Protein AF-A0A091DP95-F1 (afdb_monomer_lite)

InterPro domains:
  IPR007724 Poly(ADP-ribose) glycohydrolase [PTHR12837] (10-121)
  IPR046372 Poly (ADP-ribose) glycohydrolase (PARG), catalytic domain [PF05028] (9-71)

Sequence (139 aa):
MCCDTFFILQAYCGFLRPGVPPENLSAVATGNWGCGAFGGDARLKALIQILAAAAAERDVAYFTFGDAELMRDIYSMHTFLTKRKLTVGEIYKLLLRYYNEECRNCSTPGLDIKLYPFIYHTVESCAETADQPGQRTGT

Foldseek 3Di:
DVCCVVVLVVLLVVQADPPDDLVPGAAAEEEQPCCPPNPDDRLSNLVSNVLSCVVRNHHYDYDHPPPPVSVVLSVVLVVVCVVVPPHSVRVVVLVVVCCVPFPPPDPDPDTPDDSSRSVVVVVVVVVVVVPDDDDDDDD

Secondary structure (DSSP, 8-state):
-TTTHHHHHHHHHHH--TT--GGGPPPEEEE-TT-STT---HHHHHHHHHHHHHHTT--EEEE-TT-HHHHHHHHHHHHHHHHTT--HHHHHHHHHHHIIIIITT--SSS-SS-HHHHHHHHHHHHHHHT---------

Organism: Fukomys damarensis (NCBI:txid885580)

pLDDT: mean 85.92, std 15.34, range [41.75, 98.44]

Structure (mmCIF, N/CA/C/O backbone):
data_AF-A0A091DP95-F1
#
_entry.id   AF-A0A091DP95-F1
#
loop_
_atom_site.group_PDB
_atom_site.id
_atom_site.type_symbol
_atom_site.label_atom_id
_atom_site.label_alt_id
_atom_site.label_comp_id
_atom_site.label_asym_id
_atom_site.label_entity_id
_atom_site.label_seq_id
_atom_site.pdbx_PDB_ins_code
_atom_site.Cartn_x
_atom_site.Cartn_y
_atom_site.Cartn_z
_atom_site.occupancy
_atom_site.B_iso_or_equiv
_atom_site.auth_seq_id
_atom_site.auth_comp_id
_atom_site.auth_asym_id
_atom_site.auth_atom_id
_atom_site.pdbx_PDB_model_num
ATOM 1 N N . MET A 1 1 ? -6.419 11.415 -2.725 1.00 51.44 1 MET A N 1
ATOM 2 C CA . MET A 1 1 ? -7.234 10.233 -2.365 1.00 51.44 1 MET A CA 1
ATOM 3 C C . MET A 1 1 ? -8.416 9.939 -3.279 1.00 51.44 1 MET A C 1
ATOM 5 O O . MET A 1 1 ? -8.488 8.807 -3.729 1.00 51.44 1 MET A O 1
ATOM 9 N N . CYS A 1 2 ? -9.315 10.878 -3.618 1.00 41.75 2 CYS A N 1
ATOM 10 C CA . CYS A 1 2 ? -10.400 10.567 -4.576 1.00 41.75 2 CYS A CA 1
ATOM 11 C C . CYS A 1 2 ? -9.866 10.144 -5.967 1.00 41.75 2 CYS A C 1
ATOM 13 O O . CYS A 1 2 ? -10.484 9.338 -6.652 1.00 41.75 2 CYS A O 1
ATOM 15 N N . CYS A 1 3 ? -8.666 10.613 -6.338 1.00 48.16 3 CYS A N 1
ATOM 16 C CA . CYS A 1 3 ? -7.928 10.161 -7.524 1.00 48.16 3 CYS A CA 1
ATOM 17 C C . CYS A 1 3 ? -7.106 8.875 -7.298 1.00 48.16 3 CYS A C 1
ATOM 19 O O . CYS A 1 3 ? -6.599 8.308 -8.258 1.00 48.16 3 CYS A O 1
ATOM 21 N N . ASP A 1 4 ? -6.941 8.408 -6.054 1.00 55.00 4 ASP A N 1
ATOM 22 C CA . ASP A 1 4 ? -6.063 7.276 -5.717 1.00 55.00 4 ASP A CA 1
ATOM 23 C C . ASP A 1 4 ? -6.761 5.916 -5.811 1.00 55.00 4 ASP A C 1
ATOM 25 O O . ASP A 1 4 ? -6.093 4.913 -6.049 1.00 55.00 4 ASP A O 1
ATOM 29 N N . THR A 1 5 ? -8.095 5.862 -5.743 1.00 56.72 5 THR A N 1
ATOM 30 C CA . THR A 1 5 ? -8.859 4.637 -6.041 1.00 56.72 5 THR A CA 1
ATOM 31 C C . THR A 1 5 ? -8.562 4.112 -7.450 1.00 56.72 5 THR A C 1
ATOM 33 O O . THR A 1 5 ? -8.463 2.903 -7.658 1.00 56.72 5 THR A O 1
ATOM 36 N N . PHE A 1 6 ? -8.330 5.018 -8.407 1.00 62.25 6 PHE A N 1
ATOM 37 C CA . PHE A 1 6 ? -7.913 4.677 -9.769 1.00 62.25 6 PHE A CA 1
ATOM 38 C C . PHE A 1 6 ? -6.584 3.900 -9.804 1.00 62.25 6 PHE A C 1
ATOM 40 O O . PHE A 1 6 ? -6.384 3.041 -10.662 1.00 62.25 6 PHE A O 1
ATOM 47 N N . PHE A 1 7 ? -5.690 4.133 -8.840 1.00 71.75 7 PHE A N 1
ATOM 48 C CA . PHE A 1 7 ? -4.374 3.498 -8.828 1.00 71.75 7 PHE A CA 1
ATOM 49 C C . PHE A 1 7 ? -4.408 2.028 -8.411 1.00 71.75 7 PHE A C 1
ATOM 51 O O . PHE A 1 7 ? -3.540 1.284 -8.862 1.00 71.75 7 PHE A O 1
ATOM 58 N N . ILE A 1 8 ? -5.393 1.582 -7.616 1.00 79.00 8 ILE A N 1
ATOM 59 C CA . ILE A 1 8 ? -5.551 0.144 -7.323 1.00 79.00 8 ILE A CA 1
ATOM 60 C C . ILE A 1 8 ? -5.818 -0.605 -8.630 1.00 79.00 8 ILE A C 1
ATOM 62 O O . ILE A 1 8 ? -5.145 -1.592 -8.916 1.00 79.00 8 ILE A O 1
ATOM 66 N N . LEU A 1 9 ? -6.744 -0.102 -9.454 1.00 81.38 9 LEU A N 1
ATOM 67 C CA . LEU A 1 9 ? -7.062 -0.710 -10.746 1.00 81.38 9 LEU A CA 1
ATOM 68 C C . LEU A 1 9 ? -5.868 -0.647 -11.707 1.00 81.38 9 LEU A C 1
ATOM 70 O O . LEU A 1 9 ? -5.564 -1.634 -12.371 1.00 81.38 9 LEU A O 1
ATOM 74 N N . GLN A 1 10 ? -5.156 0.482 -11.749 1.00 84.56 10 GLN A N 1
ATOM 75 C CA . GLN A 1 10 ? -3.972 0.628 -12.597 1.00 84.56 10 GLN A CA 1
ATOM 76 C C . GLN A 1 10 ? -2.863 -0.370 -12.220 1.00 84.56 10 GLN A C 1
ATOM 78 O O . GLN A 1 10 ? -2.293 -1.013 -13.101 1.00 84.56 10 GLN A O 1
ATOM 83 N N . ALA A 1 11 ? -2.580 -0.527 -10.923 1.00 87.56 11 ALA A N 1
ATOM 84 C CA . ALA A 1 11 ? -1.627 -1.514 -10.421 1.00 87.56 11 ALA A CA 1
ATOM 85 C C . ALA A 1 11 ? -2.090 -2.943 -10.740 1.00 87.56 11 ALA A C 1
ATOM 87 O O . ALA A 1 11 ? -1.335 -3.726 -11.312 1.00 87.56 11 ALA A O 1
ATOM 88 N N . TYR A 1 12 ? -3.354 -3.255 -10.442 1.00 90.94 12 TYR A N 1
ATOM 89 C CA . TYR A 1 12 ? -3.942 -4.573 -10.664 1.00 90.94 12 TYR A CA 1
ATOM 90 C C . TYR A 1 12 ? -3.841 -5.007 -12.128 1.00 90.94 12 TYR A C 1
ATOM 92 O O . TYR A 1 12 ? -3.336 -6.090 -12.410 1.00 90.94 12 TYR A O 1
ATOM 100 N N . CYS A 1 13 ? -4.221 -4.139 -13.072 1.00 91.06 13 CYS A N 1
ATOM 101 C CA . CYS A 1 13 ? -4.089 -4.413 -14.504 1.00 91.06 13 CYS A CA 1
ATOM 102 C C . CYS A 1 13 ? -2.634 -4.685 -14.921 1.00 91.06 13 CYS A C 1
ATOM 104 O O . CYS A 1 13 ? -2.389 -5.517 -15.791 1.00 91.06 13 CYS A O 1
ATOM 106 N N . GLY A 1 14 ? -1.659 -4.012 -14.303 1.00 90.38 14 GLY A N 1
ATOM 107 C CA . GLY A 1 14 ? -0.239 -4.274 -14.548 1.00 90.38 14 GLY A CA 1
ATOM 108 C C . GLY A 1 14 ? 0.229 -5.633 -14.012 1.00 90.38 14 GLY A C 1
ATOM 109 O O . GLY A 1 14 ? 1.073 -6.291 -14.633 1.00 90.38 14 GLY A O 1
ATOM 110 N N . PHE A 1 15 ? -0.326 -6.065 -12.877 1.00 93.12 15 PHE A N 1
ATOM 111 C CA . PHE A 1 15 ? 0.095 -7.270 -12.159 1.00 93.12 15 PHE A CA 1
ATOM 112 C C . PHE A 1 15 ? -0.600 -8.541 -12.644 1.00 93.12 15 PHE A C 1
ATOM 114 O O . PHE A 1 15 ? 0.037 -9.597 -12.650 1.00 93.12 15 PHE A O 1
ATOM 121 N N . LEU A 1 16 ? -1.860 -8.439 -13.070 1.00 93.06 16 LEU A N 1
ATOM 122 C CA . LEU A 1 16 ? -2.678 -9.568 -13.493 1.00 93.06 16 LEU A CA 1
ATOM 123 C C . LEU A 1 16 ? -2.111 -10.236 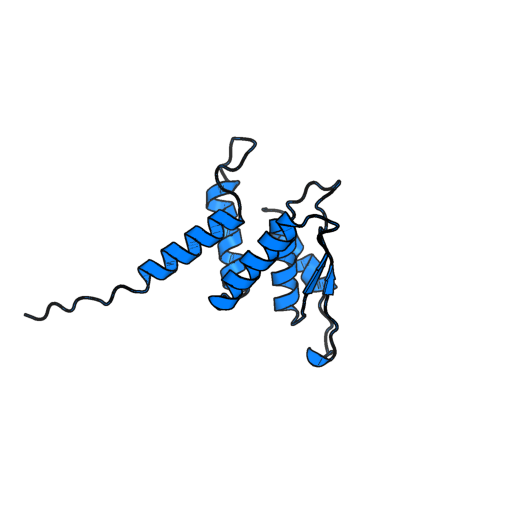-14.755 1.00 93.06 16 LEU A C 1
ATOM 125 O O . LEU A 1 16 ? -1.678 -9.580 -15.710 1.00 93.06 16 LEU A O 1
ATOM 129 N N . ARG A 1 17 ? -2.142 -11.570 -14.772 1.00 92.38 17 ARG A N 1
ATOM 130 C CA . ARG A 1 17 ? -1.831 -12.401 -15.941 1.00 92.38 17 ARG A CA 1
ATOM 131 C C . ARG A 1 17 ? -2.924 -13.460 -16.109 1.00 92.38 17 ARG A C 1
ATOM 133 O O . ARG A 1 17 ? -2.851 -14.507 -15.472 1.00 92.38 17 ARG A O 1
ATOM 140 N N . PRO A 1 18 ? -3.955 -13.191 -16.931 1.00 90.69 18 PRO A N 1
ATOM 141 C CA . PRO A 1 18 ? -5.063 -14.122 -17.115 1.00 90.69 18 PRO A CA 1
ATOM 142 C C . PRO A 1 18 ? -4.584 -15.487 -17.622 1.00 90.69 18 PRO A C 1
ATOM 144 O O . PRO A 1 18 ? -3.785 -15.556 -18.554 1.00 90.69 18 PRO A O 1
ATOM 147 N N . GLY A 1 19 ? -5.090 -16.566 -17.022 1.00 91.12 19 GLY A N 1
ATOM 148 C CA . GLY A 1 19 ? -4.791 -17.941 -17.439 1.00 91.12 19 GLY A CA 1
ATOM 149 C C . GLY A 1 19 ? -3.434 -18.487 -16.983 1.00 91.12 19 GLY A C 1
ATOM 150 O O . GLY A 1 19 ? -3.103 -19.618 -17.328 1.00 91.12 19 GLY A O 1
ATOM 151 N N . VAL A 1 20 ? -2.662 -17.724 -16.206 1.00 92.31 20 VAL A N 1
ATOM 152 C CA . VAL A 1 20 ? -1.429 -18.204 -15.570 1.00 92.31 20 VAL A CA 1
ATOM 153 C C . VAL A 1 20 ? -1.733 -18.508 -14.104 1.00 92.31 20 VAL A C 1
ATOM 155 O O . VAL A 1 20 ? -2.273 -17.634 -13.424 1.00 92.31 20 VAL A O 1
ATOM 158 N N . PRO A 1 21 ? -1.425 -19.715 -13.604 1.00 91.69 21 PRO A N 1
ATOM 159 C CA . PRO A 1 21 ? -1.708 -20.054 -12.219 1.00 91.69 21 PRO A CA 1
ATOM 160 C C . PRO A 1 21 ? -0.735 -19.328 -11.262 1.00 91.69 21 PRO A C 1
ATOM 162 O O . PRO A 1 21 ? 0.401 -19.043 -11.668 1.00 91.69 21 PRO A O 1
ATOM 165 N N . PRO A 1 22 ? -1.148 -19.017 -10.018 1.00 90.00 22 PRO A N 1
ATOM 166 C CA . PRO A 1 22 ? -0.379 -18.178 -9.093 1.00 90.00 22 PRO A CA 1
ATOM 167 C C . PRO A 1 22 ? 1.039 -18.680 -8.803 1.00 90.00 22 PRO A C 1
ATOM 169 O O . PRO A 1 22 ? 1.968 -17.882 -8.726 1.00 90.00 22 PRO A O 1
ATOM 172 N N . GLU A 1 23 ? 1.245 -19.996 -8.725 1.00 91.50 23 GLU A N 1
ATOM 173 C CA . GLU A 1 23 ? 2.555 -20.612 -8.478 1.00 91.50 23 GLU A CA 1
ATOM 174 C C . GLU A 1 23 ? 3.591 -20.336 -9.580 1.00 91.50 23 GLU A C 1
ATOM 176 O O . GLU A 1 23 ? 4.794 -20.445 -9.346 1.00 91.50 23 GLU A O 1
ATOM 181 N N . ASN A 1 24 ? 3.133 -19.947 -10.773 1.00 93.94 24 ASN A N 1
ATOM 182 C CA . ASN A 1 24 ? 3.979 -19.578 -11.906 1.00 93.94 24 ASN A CA 1
ATOM 183 C C . ASN A 1 24 ? 4.144 -18.056 -12.048 1.00 93.94 24 ASN A C 1
ATOM 185 O O . ASN A 1 24 ? 4.784 -17.585 -12.994 1.00 93.94 24 ASN A O 1
ATOM 189 N N . LEU A 1 25 ? 3.568 -17.269 -11.135 1.00 93.94 25 LEU A N 1
ATOM 190 C CA . LEU A 1 25 ? 3.722 -15.822 -11.109 1.00 93.94 25 LEU A CA 1
ATOM 191 C C . LEU A 1 25 ? 4.907 -15.444 -10.225 1.00 93.94 25 LEU A C 1
ATOM 193 O O . LEU A 1 25 ? 4.942 -15.715 -9.030 1.00 93.94 25 LEU A O 1
ATOM 197 N N . SER A 1 26 ? 5.879 -14.742 -10.804 1.00 95.44 26 SER A N 1
ATOM 198 C CA . SER A 1 26 ? 6.949 -14.140 -10.012 1.00 95.44 26 SER A CA 1
ATOM 199 C C . SER A 1 26 ? 6.411 -13.035 -9.098 1.00 95.44 26 SER A C 1
ATOM 201 O O . SER A 1 26 ? 5.395 -12.396 -9.398 1.00 95.44 26 SER A O 1
ATOM 203 N N . ALA A 1 27 ? 7.136 -12.743 -8.018 1.00 96.12 27 ALA A N 1
ATOM 204 C CA . ALA A 1 27 ? 6.858 -11.578 -7.187 1.00 96.12 27 ALA A CA 1
ATOM 205 C C . ALA A 1 27 ? 6.932 -10.271 -8.000 1.00 96.12 27 ALA A C 1
ATOM 207 O O . ALA A 1 27 ? 7.704 -10.137 -8.956 1.00 96.12 27 ALA A O 1
ATOM 208 N N . VAL A 1 28 ? 6.135 -9.281 -7.607 1.00 97.38 28 VAL A N 1
ATOM 209 C CA . VAL A 1 28 ? 6.178 -7.927 -8.160 1.00 97.38 28 VAL A CA 1
ATOM 210 C C . VAL A 1 28 ? 7.336 -7.168 -7.515 1.00 97.38 28 VAL A C 1
ATOM 212 O O . VAL A 1 28 ? 7.268 -6.802 -6.345 1.00 97.38 28 VAL A O 1
ATOM 215 N N . ALA A 1 29 ? 8.394 -6.902 -8.280 1.00 97.12 29 ALA A N 1
ATOM 216 C CA . ALA A 1 29 ? 9.461 -5.990 -7.877 1.00 97.12 29 ALA A CA 1
ATOM 217 C C . ALA A 1 29 ? 9.030 -4.537 -8.140 1.00 97.12 29 ALA A C 1
ATOM 219 O O . ALA A 1 29 ? 8.836 -4.151 -9.292 1.00 97.12 29 ALA A O 1
ATOM 220 N N . THR A 1 30 ? 8.855 -3.738 -7.086 1.00 96.81 30 THR A N 1
ATOM 221 C CA . THR A 1 30 ? 8.337 -2.360 -7.185 1.00 96.81 30 THR A CA 1
ATOM 222 C C . THR A 1 30 ? 8.920 -1.428 -6.114 1.00 96.81 30 THR A C 1
ATOM 224 O O . THR A 1 30 ? 9.776 -1.829 -5.336 1.00 96.81 30 THR A O 1
ATOM 227 N N . GLY A 1 31 ? 8.474 -0.174 -6.047 1.00 95.88 31 GLY A N 1
ATOM 228 C CA . GLY A 1 31 ? 8.865 0.778 -5.010 1.00 95.88 31 GLY A CA 1
ATOM 229 C C . GLY A 1 31 ? 7.954 2.003 -4.962 1.00 95.88 31 GLY A C 1
ATOM 230 O O . GLY A 1 31 ? 6.742 1.890 -5.159 1.00 95.88 31 GLY A O 1
ATOM 231 N N . ASN A 1 32 ? 8.545 3.176 -4.715 1.00 94.56 32 ASN A N 1
ATOM 232 C CA . ASN A 1 32 ? 7.862 4.457 -4.463 1.00 94.56 32 ASN A CA 1
ATOM 233 C C . ASN A 1 32 ? 7.202 5.067 -5.719 1.00 94.56 32 ASN A C 1
ATOM 235 O O . ASN A 1 32 ? 7.561 6.151 -6.191 1.00 94.56 32 ASN A O 1
ATOM 239 N N . TRP A 1 33 ? 6.238 4.344 -6.288 1.00 90.38 33 TRP A N 1
ATOM 240 C CA . TRP A 1 33 ? 5.585 4.684 -7.544 1.00 90.38 33 TRP A CA 1
ATOM 241 C C . TRP A 1 33 ? 4.756 5.968 -7.432 1.00 90.38 33 TRP A C 1
ATOM 243 O O . TRP A 1 33 ? 3.756 6.030 -6.718 1.00 90.38 33 TRP A O 1
ATOM 253 N N . GLY A 1 34 ? 5.164 6.999 -8.179 1.00 87.69 34 GLY A N 1
ATOM 254 C CA . GLY A 1 34 ? 4.460 8.282 -8.219 1.00 87.69 34 GLY A CA 1
ATOM 255 C C . GLY A 1 34 ? 4.712 9.189 -7.008 1.00 87.69 34 GLY A C 1
ATOM 256 O O . GLY A 1 34 ? 3.963 10.140 -6.814 1.00 87.69 34 GLY A O 1
ATOM 257 N N . CYS A 1 35 ? 5.743 8.926 -6.198 1.00 88.06 35 CYS A N 1
ATOM 258 C CA . CYS A 1 35 ? 5.976 9.660 -4.942 1.00 88.06 35 CYS A CA 1
ATOM 259 C C . CYS A 1 35 ? 7.025 10.779 -5.020 1.00 88.06 35 CYS A C 1
ATOM 261 O O . CYS A 1 35 ? 7.148 11.564 -4.090 1.00 88.06 35 CYS A O 1
ATOM 263 N N . GLY A 1 36 ? 7.796 10.853 -6.108 1.00 87.00 36 GLY A N 1
ATOM 264 C CA . GLY A 1 36 ? 8.779 11.917 -6.334 1.00 87.00 36 GLY A CA 1
ATOM 265 C C . GLY A 1 36 ? 8.134 13.163 -6.943 1.00 87.00 36 GLY A C 1
ATOM 266 O O . GLY A 1 36 ? 7.314 13.827 -6.320 1.00 87.00 36 GLY A O 1
ATOM 267 N N . ALA A 1 37 ? 8.452 13.449 -8.207 1.00 83.25 37 ALA A N 1
ATOM 268 C CA . ALA A 1 37 ? 7.939 14.620 -8.929 1.00 83.25 37 ALA A CA 1
ATOM 269 C C . ALA A 1 37 ? 6.399 14.708 -9.001 1.00 83.25 37 ALA A C 1
ATOM 271 O O . ALA A 1 37 ? 5.852 15.795 -9.154 1.00 83.25 37 ALA A O 1
ATOM 272 N N . PHE A 1 38 ? 5.700 13.576 -8.880 1.00 84.06 38 PHE A N 1
ATOM 273 C CA . PHE A 1 38 ? 4.235 13.515 -8.890 1.00 84.06 38 PHE A CA 1
ATOM 274 C C . PHE A 1 38 ? 3.594 13.752 -7.510 1.00 84.06 38 PHE A C 1
ATOM 276 O O . PHE A 1 38 ? 2.371 13.809 -7.419 1.00 84.06 38 PHE A O 1
ATOM 283 N N . GLY A 1 39 ? 4.393 13.885 -6.442 1.00 84.12 39 GLY A N 1
ATOM 284 C CA . GLY A 1 39 ? 3.931 14.303 -5.114 1.00 84.12 39 GLY A CA 1
ATOM 285 C C . GLY A 1 39 ? 3.026 13.312 -4.370 1.00 84.12 39 GLY A C 1
ATOM 286 O O . GLY A 1 39 ? 2.342 13.707 -3.430 1.00 84.12 39 GLY A O 1
ATOM 287 N N . GLY A 1 40 ? 2.972 12.042 -4.780 1.00 85.56 40 GLY A N 1
ATOM 288 C CA . GLY A 1 40 ? 2.172 11.021 -4.102 1.00 85.56 40 GLY A CA 1
ATOM 289 C C . GLY A 1 40 ? 2.744 10.600 -2.743 1.00 85.56 40 GLY A C 1
ATOM 290 O O . GLY A 1 40 ? 3.956 10.513 -2.562 1.00 85.56 40 GLY A O 1
ATOM 291 N N . ASP A 1 41 ? 1.873 10.251 -1.795 1.00 90.75 41 ASP A N 1
ATOM 292 C CA . ASP A 1 41 ? 2.294 9.711 -0.497 1.00 90.75 41 ASP A CA 1
ATOM 293 C C . ASP A 1 41 ? 2.799 8.262 -0.630 1.00 90.75 41 ASP A C 1
ATOM 295 O O . ASP A 1 41 ? 2.088 7.381 -1.121 1.00 90.75 41 ASP A O 1
ATOM 299 N N . ALA A 1 42 ? 4.034 8.004 -0.190 1.00 94.19 42 ALA A N 1
ATOM 300 C CA . ALA A 1 42 ? 4.683 6.703 -0.354 1.00 94.19 42 ALA A CA 1
ATOM 301 C C . ALA A 1 42 ? 4.048 5.582 0.477 1.00 94.19 42 ALA A C 1
ATOM 303 O O . ALA A 1 42 ? 3.977 4.447 0.006 1.00 94.19 42 ALA A O 1
ATOM 304 N N . ARG A 1 43 ? 3.534 5.884 1.676 1.00 95.06 43 ARG A N 1
ATOM 305 C CA . ARG A 1 43 ? 2.870 4.892 2.538 1.00 95.06 43 ARG A CA 1
ATOM 306 C C . ARG A 1 43 ? 1.534 4.466 1.926 1.00 95.06 43 ARG A C 1
ATOM 308 O O . ARG A 1 43 ? 1.248 3.275 1.822 1.00 95.06 43 ARG A O 1
ATOM 315 N N . LEU A 1 44 ? 0.760 5.425 1.420 1.00 93.19 44 LEU A N 1
ATOM 316 C CA . LEU A 1 44 ? -0.472 5.169 0.677 1.00 93.19 44 LEU A CA 1
ATOM 317 C C . LEU A 1 44 ? -0.202 4.36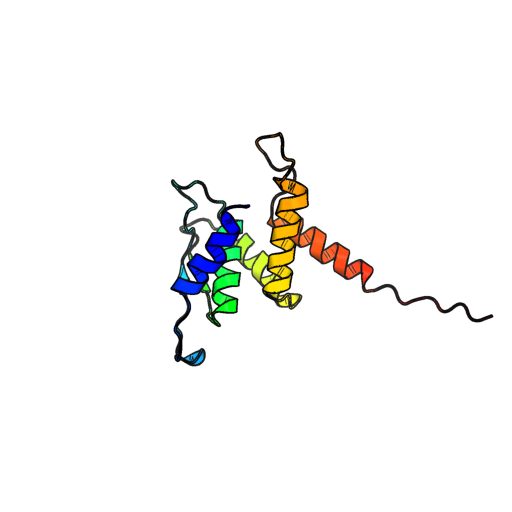6 -0.603 1.00 93.19 44 LEU A C 1
ATOM 319 O O . LEU A 1 44 ? -0.881 3.371 -0.853 1.00 93.19 44 LEU A O 1
ATOM 323 N N . LYS A 1 45 ? 0.793 4.760 -1.411 1.00 93.31 45 LYS A N 1
ATOM 324 C CA . LYS A 1 45 ? 1.129 4.051 -2.660 1.00 93.31 45 LYS A CA 1
ATOM 325 C C . LYS A 1 45 ? 1.649 2.640 -2.406 1.00 93.31 45 LYS A C 1
ATOM 327 O O . LYS A 1 45 ? 1.316 1.744 -3.178 1.00 93.31 45 LYS A O 1
ATOM 332 N N . ALA A 1 46 ? 2.414 2.418 -1.340 1.00 96.31 46 ALA A N 1
ATOM 333 C CA . ALA A 1 46 ? 2.834 1.079 -0.945 1.00 96.31 46 ALA A CA 1
ATOM 334 C C . ALA A 1 46 ? 1.630 0.195 -0.603 1.00 96.31 46 ALA A C 1
ATOM 336 O O . ALA A 1 46 ? 1.499 -0.899 -1.151 1.00 96.31 46 ALA A O 1
ATOM 337 N N . LEU A 1 47 ? 0.707 0.692 0.226 1.00 95.81 47 LEU A N 1
ATOM 338 C CA . LEU A 1 47 ? -0.478 -0.067 0.621 1.00 95.81 47 LEU A CA 1
ATOM 339 C C . LEU A 1 47 ? -1.397 -0.369 -0.574 1.00 95.81 47 LEU A C 1
ATOM 341 O O . LEU A 1 47 ? -1.867 -1.492 -0.715 1.00 95.81 47 LEU A O 1
ATOM 345 N N . ILE A 1 48 ? -1.587 0.589 -1.487 1.00 94.06 48 ILE A N 1
ATOM 346 C CA . ILE A 1 48 ? -2.332 0.386 -2.743 1.00 94.06 48 ILE A CA 1
ATOM 347 C C . ILE A 1 48 ? -1.718 -0.735 -3.589 1.00 94.06 48 ILE A C 1
ATOM 349 O O . ILE A 1 48 ? -2.442 -1.591 -4.095 1.00 94.06 48 ILE A O 1
ATOM 353 N N . GLN A 1 49 ? -0.392 -0.746 -3.738 1.00 95.56 49 GLN A N 1
ATOM 354 C CA . GLN A 1 49 ? 0.298 -1.777 -4.513 1.00 95.56 49 GLN A CA 1
ATOM 355 C C . GLN 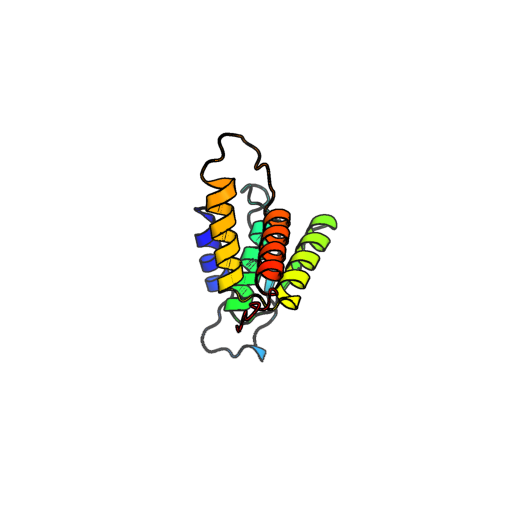A 1 49 ? 0.198 -3.153 -3.850 1.00 95.56 49 GLN A C 1
ATOM 357 O O . GLN A 1 49 ? -0.031 -4.134 -4.551 1.00 95.56 49 GLN A O 1
ATOM 362 N N . ILE A 1 50 ? 0.292 -3.224 -2.519 1.00 96.44 50 ILE A N 1
ATOM 363 C CA . ILE A 1 50 ? 0.084 -4.462 -1.754 1.00 96.44 50 ILE A CA 1
ATOM 364 C C . ILE A 1 50 ? -1.336 -5.001 -1.971 1.00 96.44 50 ILE A C 1
ATOM 366 O O . ILE A 1 50 ? -1.497 -6.182 -2.257 1.00 96.44 50 ILE A O 1
ATOM 370 N N . LEU A 1 51 ? -2.364 -4.146 -1.906 1.00 95.56 51 LEU A N 1
ATOM 371 C CA . LEU A 1 51 ? -3.751 -4.558 -2.156 1.00 95.56 51 LEU A CA 1
ATOM 372 C C . LEU A 1 51 ? -3.956 -5.071 -3.583 1.00 95.56 51 LEU A C 1
ATOM 374 O O . LEU A 1 51 ? -4.611 -6.092 -3.784 1.00 95.56 51 LEU A O 1
ATOM 378 N N . ALA A 1 52 ? -3.388 -4.378 -4.570 1.00 95.31 52 ALA A N 1
ATOM 379 C CA . ALA A 1 52 ? -3.474 -4.786 -5.966 1.00 95.31 52 ALA A CA 1
ATOM 380 C C . ALA A 1 52 ? -2.742 -6.110 -6.234 1.00 95.31 52 ALA A C 1
ATOM 382 O O . ALA A 1 52 ? -3.246 -6.940 -6.986 1.00 95.31 52 ALA A O 1
ATOM 383 N N . ALA A 1 53 ? -1.579 -6.323 -5.614 1.00 96.00 53 ALA A N 1
ATOM 384 C CA . ALA A 1 53 ? -0.823 -7.565 -5.731 1.00 96.00 53 ALA A CA 1
ATOM 385 C C . ALA A 1 53 ? -1.539 -8.733 -5.040 1.00 96.00 53 ALA A C 1
ATOM 387 O O . ALA A 1 53 ? -1.668 -9.795 -5.638 1.00 96.00 53 ALA A O 1
ATOM 388 N N . ALA A 1 54 ? -2.111 -8.508 -3.851 1.00 95.00 54 ALA A N 1
ATOM 389 C CA . ALA A 1 54 ? -2.930 -9.500 -3.158 1.00 95.00 54 ALA A CA 1
ATOM 390 C C . ALA A 1 54 ? -4.167 -9.897 -3.982 1.00 95.00 54 ALA A C 1
ATOM 392 O O . ALA A 1 54 ? -4.472 -11.079 -4.102 1.00 95.00 54 ALA A O 1
ATOM 393 N N . ALA A 1 55 ? -4.846 -8.930 -4.609 1.00 94.19 55 ALA A N 1
ATOM 394 C CA . ALA A 1 55 ? -5.970 -9.202 -5.508 1.00 94.19 55 ALA A CA 1
ATOM 395 C C . ALA A 1 55 ? -5.558 -9.943 -6.794 1.00 94.19 55 ALA A C 1
ATOM 397 O O . ALA A 1 55 ? -6.388 -10.610 -7.404 1.00 94.19 55 ALA A O 1
ATOM 398 N N . ALA A 1 56 ? -4.301 -9.804 -7.222 1.00 94.56 56 ALA A N 1
ATOM 399 C CA . ALA A 1 56 ? -3.727 -10.508 -8.367 1.00 94.56 56 ALA A CA 1
ATOM 400 C C . ALA A 1 56 ? -3.012 -11.817 -7.979 1.00 94.56 56 ALA A C 1
ATOM 402 O O . ALA A 1 56 ? -2.390 -12.420 -8.849 1.00 94.56 56 ALA A O 1
ATOM 403 N N . GLU A 1 57 ? -3.078 -12.226 -6.706 1.00 94.81 57 GLU A N 1
ATOM 404 C CA . GLU A 1 57 ? -2.424 -13.424 -6.161 1.00 94.81 57 GLU A CA 1
ATOM 405 C C . GLU A 1 57 ? -0.901 -13.436 -6.380 1.00 94.81 57 GLU A C 1
ATOM 407 O O . GLU A 1 57 ? -0.315 -14.430 -6.806 1.00 94.81 57 GLU A O 1
ATOM 412 N N . ARG A 1 58 ? -0.242 -12.299 -6.107 1.00 96.06 58 ARG A N 1
ATOM 413 C CA . ARG A 1 58 ? 1.213 -12.141 -6.249 1.00 96.06 58 ARG A CA 1
ATOM 414 C C . ARG A 1 58 ? 1.859 -11.562 -5.001 1.00 96.06 58 ARG A C 1
ATOM 416 O O . ARG A 1 58 ? 1.360 -10.604 -4.412 1.00 96.06 58 ARG A O 1
ATOM 423 N N . ASP A 1 59 ? 3.038 -12.083 -4.685 1.00 96.62 59 ASP A N 1
ATOM 424 C CA . ASP A 1 59 ? 3.924 -11.503 -3.681 1.00 96.62 59 ASP A CA 1
ATOM 425 C C . ASP A 1 59 ? 4.516 -10.165 -4.150 1.00 96.62 59 ASP A C 1
ATOM 427 O O . ASP A 1 59 ? 4.588 -9.874 -5.349 1.00 96.62 59 ASP A O 1
ATOM 431 N N . VAL A 1 60 ? 4.995 -9.353 -3.202 1.00 97.88 60 VAL A N 1
ATOM 432 C CA . VAL A 1 60 ? 5.607 -8.042 -3.467 1.00 97.88 60 VAL A CA 1
ATOM 433 C C . VAL A 1 60 ? 7.016 -7.976 -2.885 1.00 97.88 60 VAL A C 1
ATOM 435 O O . VAL A 1 60 ? 7.218 -8.177 -1.690 1.00 97.88 60 VAL A O 1
ATOM 438 N N . ALA A 1 61 ? 7.982 -7.595 -3.719 1.00 97.69 61 ALA A N 1
ATOM 439 C CA . ALA A 1 61 ? 9.301 -7.139 -3.301 1.00 97.69 61 ALA A CA 1
ATOM 440 C C . ALA A 1 61 ? 9.352 -5.607 -3.426 1.00 97.69 61 ALA A C 1
ATOM 442 O O . ALA A 1 61 ? 9.445 -5.067 -4.531 1.00 97.69 61 ALA A O 1
ATOM 443 N N . TYR A 1 62 ? 9.245 -4.904 -2.294 1.00 98.06 62 TYR A N 1
ATOM 444 C CA . TYR A 1 62 ? 9.172 -3.441 -2.257 1.00 98.06 62 TYR A CA 1
ATOM 445 C C . TYR A 1 62 ? 10.531 -2.812 -1.929 1.00 98.06 62 TYR A C 1
ATOM 447 O O . TYR A 1 62 ? 11.086 -3.026 -0.852 1.00 98.06 62 TYR A O 1
ATOM 455 N N . PHE A 1 63 ? 11.041 -1.980 -2.833 1.00 97.56 63 PHE A N 1
ATOM 456 C CA . PHE A 1 63 ? 12.301 -1.261 -2.683 1.00 97.56 63 PHE A CA 1
ATOM 457 C C . PHE A 1 63 ? 12.035 0.196 -2.285 1.00 97.56 63 PHE A C 1
ATOM 459 O O . PHE A 1 63 ? 11.440 0.965 -3.040 1.00 97.56 63 PHE A O 1
ATOM 466 N N . THR A 1 64 ? 12.494 0.595 -1.096 1.00 97.06 64 THR A N 1
ATOM 467 C CA . THR A 1 64 ? 12.305 1.959 -0.563 1.00 97.06 64 THR A CA 1
ATOM 468 C C . THR A 1 64 ? 13.418 2.933 -0.941 1.00 97.06 64 THR A C 1
ATOM 470 O O . THR A 1 64 ? 13.378 4.091 -0.537 1.00 97.06 64 THR A O 1
ATOM 473 N N . PHE A 1 65 ? 14.403 2.484 -1.727 1.00 94.06 65 PHE A N 1
ATOM 474 C CA . PHE A 1 65 ? 15.501 3.307 -2.249 1.00 94.06 65 PHE A CA 1
ATOM 475 C C . PHE A 1 65 ? 16.280 4.079 -1.167 1.00 94.06 65 PHE A C 1
ATOM 477 O O . PHE A 1 65 ? 16.556 5.265 -1.308 1.00 94.06 65 PHE A O 1
ATOM 484 N N . GLY A 1 66 ? 16.652 3.387 -0.085 1.00 95.31 66 GLY A N 1
ATOM 485 C CA . GLY A 1 66 ? 17.463 3.946 1.006 1.00 95.31 66 GLY A CA 1
ATOM 486 C C . GLY A 1 66 ? 16.653 4.523 2.168 1.00 95.31 66 GLY A C 1
ATOM 487 O O . GLY A 1 66 ? 17.225 4.798 3.221 1.00 95.31 66 GLY A O 1
ATOM 488 N N . ASP A 1 67 ? 15.330 4.636 2.030 1.00 97.19 67 ASP A N 1
ATOM 489 C CA . ASP A 1 67 ? 14.455 5.053 3.125 1.00 97.19 67 ASP A CA 1
ATOM 490 C C . ASP A 1 67 ? 14.156 3.872 4.068 1.00 97.19 67 ASP A C 1
ATOM 492 O O . ASP A 1 67 ? 13.268 3.041 3.834 1.00 97.19 67 ASP A O 1
ATOM 496 N N . ALA A 1 68 ? 14.951 3.774 5.134 1.00 97.69 68 ALA A N 1
ATOM 497 C CA . ALA A 1 68 ? 14.823 2.727 6.143 1.00 97.69 68 ALA A CA 1
ATOM 498 C C . ALA A 1 68 ? 13.605 2.921 7.062 1.00 97.69 68 ALA A C 1
ATOM 500 O O . ALA A 1 68 ? 13.117 1.948 7.639 1.00 97.69 68 ALA A O 1
ATOM 501 N N . GLU A 1 69 ? 13.117 4.152 7.224 1.00 97.94 69 GLU A N 1
ATOM 502 C CA . GLU A 1 69 ? 11.932 4.429 8.036 1.00 97.94 69 GLU A CA 1
ATOM 503 C C . GLU A 1 69 ? 10.675 3.971 7.309 1.00 97.94 69 GLU A C 1
ATOM 505 O O . GLU A 1 69 ? 9.909 3.174 7.849 1.00 97.94 69 GLU A O 1
ATOM 510 N N . LEU A 1 70 ? 10.534 4.355 6.040 1.00 97.31 70 LEU A N 1
ATOM 511 C CA . LEU A 1 70 ? 9.448 3.892 5.186 1.00 97.31 70 LEU A CA 1
ATOM 512 C C . LEU A 1 70 ? 9.415 2.362 5.089 1.00 97.31 70 LEU A C 1
ATOM 514 O O . LEU A 1 70 ? 8.340 1.767 5.131 1.00 97.31 70 LEU A O 1
ATOM 518 N N . MET A 1 71 ? 10.581 1.714 5.001 1.00 97.94 71 MET A N 1
ATOM 519 C CA . MET A 1 71 ? 10.675 0.251 4.986 1.00 97.94 71 MET A CA 1
ATOM 520 C C . MET A 1 71 ? 10.071 -0.360 6.256 1.00 97.94 71 MET A C 1
ATOM 522 O O . MET A 1 71 ? 9.244 -1.270 6.164 1.00 97.94 71 MET A O 1
ATOM 526 N N . ARG A 1 72 ? 10.458 0.143 7.437 1.00 98.44 72 ARG A N 1
ATOM 527 C CA . ARG A 1 72 ? 9.919 -0.333 8.721 1.00 98.44 72 ARG A CA 1
ATOM 528 C C . ARG A 1 72 ? 8.419 -0.098 8.821 1.00 98.44 72 ARG A C 1
ATOM 530 O O . ARG A 1 72 ? 7.705 -0.985 9.285 1.00 98.44 72 ARG A O 1
ATOM 537 N N . ASP A 1 73 ? 7.943 1.050 8.360 1.00 98.19 73 ASP A N 1
ATOM 538 C CA . ASP A 1 73 ? 6.527 1.397 8.414 1.00 98.19 73 ASP A CA 1
ATOM 539 C C . ASP A 1 73 ? 5.687 0.490 7.517 1.00 98.19 73 ASP A C 1
ATOM 541 O O . ASP A 1 73 ? 4.675 -0.049 7.966 1.00 98.19 73 ASP A O 1
ATOM 545 N N . ILE A 1 74 ? 6.108 0.283 6.263 1.00 98.12 74 ILE A N 1
ATOM 546 C CA . ILE A 1 74 ? 5.429 -0.624 5.325 1.00 98.12 74 ILE A CA 1
ATOM 547 C C . ILE A 1 74 ? 5.406 -2.042 5.895 1.00 98.12 74 ILE A C 1
ATOM 549 O O . ILE A 1 74 ? 4.348 -2.670 5.927 1.00 98.12 74 ILE A O 1
ATOM 553 N N . TYR A 1 75 ? 6.548 -2.529 6.389 1.00 98.12 75 TYR A N 1
ATOM 554 C CA . TYR A 1 75 ? 6.647 -3.854 6.995 1.00 98.12 75 TYR A CA 1
ATOM 555 C 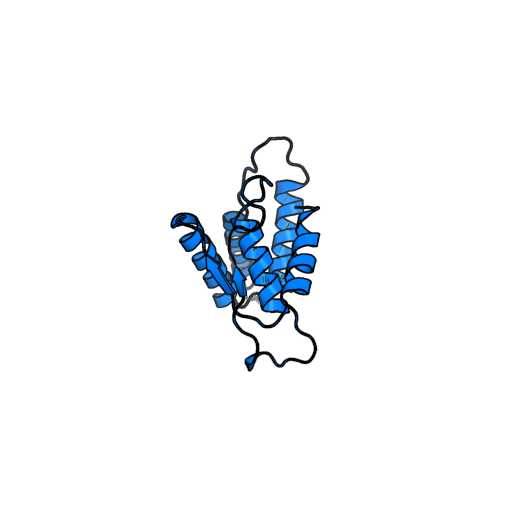C . TYR A 1 75 ? 5.720 -4.008 8.207 1.00 98.12 75 TYR A C 1
ATOM 557 O O . TYR A 1 75 ? 5.007 -5.009 8.320 1.00 98.12 75 TYR A O 1
ATOM 565 N N . SER A 1 76 ? 5.701 -3.017 9.099 1.00 98.38 76 SER A N 1
ATOM 566 C CA . SER A 1 76 ? 4.888 -3.047 10.319 1.00 98.38 76 SER A CA 1
ATOM 567 C C . SER A 1 76 ? 3.400 -3.036 9.988 1.00 98.38 76 SER A C 1
ATOM 569 O O . SER A 1 76 ? 2.660 -3.871 10.504 1.00 98.38 76 SER A O 1
ATOM 571 N N . MET A 1 77 ? 2.980 -2.169 9.061 1.00 98.31 77 MET A N 1
ATOM 572 C CA . MET A 1 77 ? 1.590 -2.097 8.616 1.00 98.31 77 MET A CA 1
ATOM 573 C C . MET A 1 77 ? 1.152 -3.400 7.939 1.00 98.31 77 MET A C 1
ATOM 575 O O . MET A 1 77 ? 0.135 -3.974 8.317 1.00 98.31 77 MET A O 1
ATOM 579 N N . HIS A 1 78 ? 1.940 -3.926 6.996 1.00 97.81 78 HIS A N 1
ATOM 580 C CA . HIS A 1 78 ? 1.644 -5.211 6.358 1.00 97.81 78 HIS A CA 1
ATOM 581 C C . HIS A 1 78 ? 1.524 -6.339 7.393 1.00 97.81 78 HIS A C 1
ATOM 583 O O . HIS A 1 78 ? 0.548 -7.085 7.398 1.00 97.81 78 HIS A O 1
ATOM 589 N N . THR A 1 79 ? 2.480 -6.430 8.320 1.00 98.00 79 THR A N 1
ATOM 590 C CA . THR A 1 79 ? 2.468 -7.443 9.382 1.00 98.00 79 THR A CA 1
ATOM 591 C C . THR A 1 79 ? 1.228 -7.325 10.265 1.00 98.00 79 THR A C 1
ATOM 593 O O . THR A 1 79 ? 0.625 -8.341 10.612 1.00 98.00 79 THR A O 1
ATOM 596 N N . PHE A 1 80 ? 0.836 -6.105 10.631 1.00 98.25 80 PHE A N 1
ATOM 597 C CA . PHE A 1 80 ? -0.347 -5.840 11.444 1.00 98.25 80 PHE A CA 1
ATOM 598 C C . PHE A 1 80 ? -1.634 -6.305 10.753 1.00 98.25 80 PHE A C 1
ATOM 600 O O . PHE A 1 80 ? -2.395 -7.085 11.332 1.00 98.25 80 PHE A O 1
ATOM 607 N N . LEU A 1 81 ? -1.835 -5.892 9.499 1.00 97.00 81 LEU A N 1
ATOM 608 C CA . LEU A 1 81 ? -3.016 -6.244 8.708 1.00 97.00 81 LEU A CA 1
ATOM 609 C C . LEU A 1 81 ? -3.109 -7.762 8.486 1.00 97.00 81 LEU A C 1
ATOM 611 O O . LEU A 1 81 ? -4.168 -8.356 8.701 1.00 97.00 81 LEU A O 1
ATOM 615 N N . THR A 1 82 ? -1.986 -8.405 8.153 1.00 95.75 82 THR A N 1
ATOM 616 C CA . THR A 1 82 ? -1.915 -9.853 7.910 1.00 95.75 82 THR A CA 1
ATOM 617 C C . THR A 1 82 ? -2.148 -10.664 9.184 1.00 95.75 82 THR A C 1
ATOM 619 O O . THR A 1 82 ? -2.913 -11.628 9.164 1.00 95.75 82 THR A O 1
ATOM 622 N N . LYS A 1 83 ? -1.569 -10.267 10.329 1.00 96.75 83 LYS A N 1
ATOM 623 C CA . LYS A 1 83 ? -1.797 -10.953 11.618 1.00 96.75 83 LYS A CA 1
ATOM 624 C C . LYS A 1 83 ? -3.261 -10.921 12.050 1.00 96.75 83 LYS A C 1
ATOM 626 O O . LYS A 1 83 ? -3.740 -11.879 12.651 1.00 96.75 83 LYS A O 1
ATOM 631 N N . ARG A 1 84 ? -3.967 -9.834 11.740 1.00 95.81 84 ARG A N 1
ATOM 632 C CA . ARG A 1 84 ? -5.399 -9.670 12.019 1.00 95.81 84 ARG A CA 1
ATOM 633 C C . ARG A 1 84 ? -6.299 -10.251 10.923 1.00 95.81 84 ARG A C 1
AT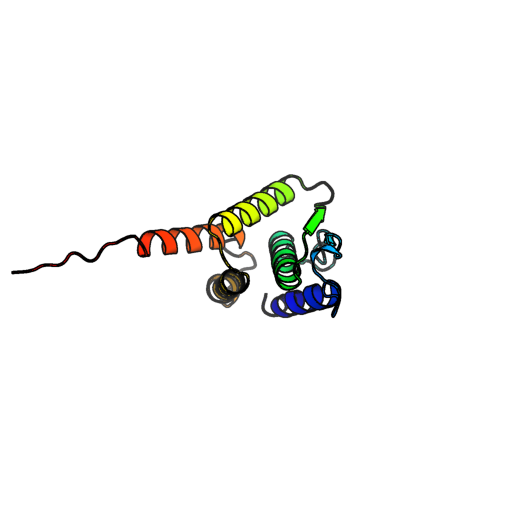OM 635 O O . ARG A 1 84 ? -7.513 -10.217 11.078 1.00 95.81 84 ARG A O 1
ATOM 642 N N . LYS A 1 85 ? -5.715 -10.835 9.867 1.00 95.94 85 LYS A N 1
ATOM 643 C CA . LYS A 1 85 ? -6.412 -11.472 8.738 1.00 95.94 85 LYS A CA 1
ATOM 644 C C . LYS A 1 85 ? -7.384 -10.534 8.013 1.00 95.94 85 LYS A C 1
ATOM 646 O O . LYS A 1 85 ? -8.425 -10.984 7.544 1.00 95.94 85 LYS A O 1
ATOM 651 N N . LEU A 1 86 ? -7.042 -9.247 7.912 1.00 96.19 86 LEU A N 1
ATOM 652 C CA . LEU A 1 86 ? -7.861 -8.305 7.152 1.00 96.19 86 LEU A CA 1
ATOM 653 C C . LEU A 1 86 ? -7.781 -8.634 5.659 1.00 96.19 86 LEU A C 1
ATOM 655 O O . LEU A 1 86 ? -6.703 -8.783 5.085 1.00 96.19 86 LEU A O 1
ATOM 659 N N . THR A 1 87 ? -8.942 -8.711 5.026 1.00 96.19 87 THR A N 1
ATOM 660 C CA . THR A 1 87 ? -9.093 -8.910 3.586 1.00 96.19 87 THR A CA 1
ATOM 661 C C . THR A 1 87 ? -8.822 -7.619 2.812 1.00 96.19 87 THR A C 1
ATOM 663 O O . THR A 1 87 ? -8.938 -6.508 3.337 1.00 96.19 87 THR A O 1
ATOM 666 N N . VAL A 1 88 ? -8.549 -7.747 1.508 1.00 95.06 88 VAL A N 1
ATOM 667 C CA . VAL A 1 88 ? -8.388 -6.598 0.596 1.00 95.06 88 VAL A CA 1
ATOM 668 C C . VAL A 1 88 ? -9.580 -5.636 0.686 1.00 95.06 88 VAL A C 1
ATOM 670 O O . VAL A 1 88 ? -9.397 -4.420 0.736 1.00 95.06 88 VAL A O 1
ATOM 673 N N . GLY A 1 89 ? -10.803 -6.172 0.757 1.00 93.81 89 GLY A N 1
ATOM 674 C CA . GLY A 1 89 ? -12.025 -5.374 0.851 1.00 93.81 89 GLY A CA 1
ATOM 675 C C . GLY A 1 89 ? -12.149 -4.594 2.163 1.00 93.81 89 GLY A C 1
ATOM 676 O O . GLY A 1 89 ? -12.614 -3.455 2.153 1.00 93.81 89 GLY A O 1
ATOM 677 N N . GLU A 1 90 ? -11.721 -5.167 3.288 1.00 95.50 90 GLU A N 1
ATOM 678 C CA . GLU A 1 90 ? -11.727 -4.483 4.589 1.00 95.50 90 GLU A CA 1
ATOM 679 C C . GLU A 1 90 ? -10.703 -3.352 4.634 1.00 95.50 90 GLU A C 1
ATOM 681 O O . GLU A 1 90 ? -11.036 -2.238 5.037 1.00 95.50 90 GLU A O 1
ATOM 686 N N . ILE A 1 91 ? -9.488 -3.594 4.138 1.00 95.00 91 ILE A N 1
ATOM 687 C CA . ILE A 1 91 ? -8.448 -2.561 4.072 1.00 95.00 91 ILE A CA 1
ATOM 688 C C . ILE A 1 91 ? -8.887 -1.434 3.130 1.00 95.00 91 ILE A C 1
ATOM 690 O O . ILE A 1 91 ? -8.745 -0.258 3.457 1.00 95.00 91 ILE A O 1
ATOM 694 N N . TYR A 1 92 ? -9.501 -1.767 1.993 1.00 92.94 92 TYR A N 1
ATOM 695 C CA . TYR A 1 92 ? -10.056 -0.767 1.084 1.00 92.94 92 TYR A CA 1
ATOM 696 C C . TYR A 1 92 ? -11.143 0.095 1.750 1.00 92.94 92 TYR A C 1
ATOM 698 O O . TYR A 1 92 ? -11.150 1.317 1.590 1.00 92.94 92 TYR A O 1
ATOM 706 N N . LYS A 1 93 ? -12.023 -0.501 2.565 1.00 92.88 93 LYS A N 1
ATOM 707 C CA . LYS A 1 93 ? -13.003 0.256 3.362 1.00 92.88 93 LYS A CA 1
ATOM 708 C C . LYS A 1 93 ? -12.328 1.189 4.373 1.00 92.88 93 LYS A C 1
ATOM 710 O O . LYS A 1 93 ? -12.811 2.304 4.548 1.00 92.88 93 LYS A O 1
ATOM 715 N N . LEU A 1 94 ? -11.216 0.787 4.996 1.00 94.12 94 LEU A N 1
ATOM 716 C CA . LEU A 1 94 ? -10.439 1.668 5.883 1.00 94.12 94 LEU A CA 1
ATOM 717 C C . LEU A 1 94 ? -9.864 2.876 5.131 1.00 94.12 94 LEU A C 1
ATOM 719 O O . LEU A 1 94 ? -9.937 3.992 5.640 1.00 94.12 94 LEU A O 1
ATOM 723 N N . LEU A 1 95 ? -9.372 2.686 3.902 1.00 92.00 95 LEU A N 1
ATOM 724 C CA . LEU A 1 95 ? -8.917 3.794 3.051 1.00 92.00 95 LEU A CA 1
ATOM 725 C C . LEU A 1 95 ? -10.057 4.770 2.726 1.00 92.00 95 LEU A C 1
ATOM 727 O O . LEU A 1 95 ? -9.876 5.986 2.798 1.00 92.00 95 LEU A O 1
ATOM 731 N N . LEU A 1 96 ? -11.245 4.250 2.401 1.00 90.44 96 LEU A N 1
ATOM 732 C CA . LEU A 1 96 ? -12.427 5.080 2.155 1.00 90.44 96 LEU A CA 1
ATOM 733 C C . LEU A 1 96 ? -12.868 5.842 3.409 1.00 90.44 96 LEU A C 1
ATOM 735 O O . LEU A 1 96 ? -13.272 7.000 3.307 1.00 90.44 96 LEU A O 1
ATOM 739 N N . ARG A 1 97 ? -12.796 5.213 4.585 1.00 91.56 97 ARG A N 1
ATOM 740 C CA . ARG A 1 97 ? -13.091 5.870 5.864 1.00 91.56 97 ARG A CA 1
ATOM 741 C C . ARG A 1 97 ? -12.117 7.004 6.143 1.00 91.56 97 ARG A C 1
ATOM 743 O O . ARG A 1 97 ? -12.570 8.126 6.326 1.00 91.56 97 ARG A O 1
ATOM 750 N N . TYR A 1 98 ? -10.813 6.748 6.035 1.00 90.25 98 TYR A N 1
ATOM 751 C CA . TYR A 1 98 ? -9.783 7.776 6.201 1.00 90.25 98 TYR A CA 1
ATOM 752 C C . TYR A 1 98 ? -10.012 8.975 5.274 1.00 90.25 98 TYR A C 1
ATOM 754 O O . TYR A 1 98 ? -9.938 10.126 5.697 1.00 90.25 98 TYR A O 1
ATOM 762 N N . TYR A 1 99 ? -10.372 8.725 4.011 1.00 86.69 99 TYR A N 1
ATOM 763 C CA . TYR A 1 99 ? -10.702 9.806 3.087 1.00 86.69 99 TYR A CA 1
ATOM 764 C C . TYR A 1 99 ? -11.896 10.650 3.559 1.00 86.69 99 TYR A C 1
ATOM 766 O O . TYR A 1 99 ? -11.842 11.878 3.494 1.00 86.69 99 TYR A O 1
ATOM 774 N N . ASN A 1 100 ? -12.977 10.011 4.006 1.00 86.94 100 ASN A N 1
ATOM 775 C CA . ASN A 1 100 ? -14.191 10.720 4.406 1.00 86.94 100 ASN A CA 1
ATOM 776 C C . ASN A 1 100 ? -14.042 11.456 5.742 1.00 86.94 100 ASN A C 1
ATOM 778 O O . ASN A 1 100 ? -14.574 12.555 5.867 1.00 86.94 100 ASN A O 1
ATOM 782 N N . GLU A 1 101 ? -13.345 10.855 6.705 1.00 87.00 101 GLU A N 1
ATOM 783 C CA . GLU A 1 101 ? -13.179 11.379 8.065 1.00 87.00 101 GLU A CA 1
ATOM 784 C C . GLU A 1 101 ? -12.103 12.478 8.098 1.00 87.00 101 GLU A C 1
ATOM 786 O O . GLU A 1 101 ? -12.360 13.575 8.587 1.00 87.00 101 GLU A O 1
ATOM 791 N N . GLU A 1 102 ? -10.949 12.246 7.464 1.00 84.44 102 GLU A N 1
ATOM 792 C CA . GLU A 1 102 ? -9.774 13.112 7.633 1.00 84.44 102 GLU A CA 1
ATOM 793 C C . GLU A 1 102 ? -9.518 14.036 6.431 1.00 84.44 102 GLU A C 1
ATOM 795 O O . GLU A 1 102 ? -9.029 15.152 6.587 1.00 84.44 102 GLU A O 1
ATOM 800 N N . CYS A 1 103 ? -9.839 13.609 5.202 1.00 79.50 103 CYS A N 1
ATOM 801 C CA . CYS A 1 103 ? -9.442 14.351 3.994 1.00 79.50 103 CYS A CA 1
ATOM 802 C C . CYS A 1 103 ? -10.542 15.199 3.366 1.00 79.50 103 CYS A C 1
ATOM 804 O O . CYS A 1 103 ? -10.248 16.239 2.781 1.00 79.50 103 CYS A O 1
ATOM 806 N N . ARG A 1 104 ? -11.800 14.754 3.425 1.00 75.38 104 ARG A N 1
ATOM 807 C CA . ARG A 1 104 ? -12.904 15.375 2.680 1.00 75.38 104 ARG A CA 1
ATOM 808 C C . ARG A 1 104 ? -13.201 16.810 3.125 1.00 75.38 104 ARG A C 1
ATOM 810 O O . ARG A 1 104 ? -13.565 17.627 2.285 1.00 75.38 10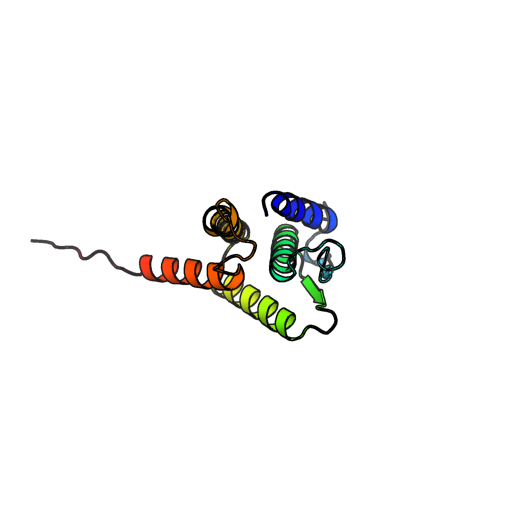4 ARG A O 1
ATOM 817 N N . ASN A 1 105 ? -13.015 17.108 4.409 1.00 66.88 105 ASN A N 1
ATOM 818 C CA . ASN A 1 105 ? -13.317 18.412 5.009 1.00 66.88 105 ASN A CA 1
ATOM 819 C C . ASN A 1 105 ? -12.054 19.185 5.433 1.00 66.88 105 ASN A C 1
ATOM 821 O O . ASN A 1 105 ? -12.143 20.176 6.160 1.00 66.88 105 ASN A O 1
ATOM 825 N N . CYS A 1 106 ? -10.871 18.733 5.007 1.00 61.81 106 CYS A N 1
ATOM 826 C CA . CYS A 1 106 ? -9.606 19.312 5.440 1.00 61.81 106 CYS A CA 1
ATOM 827 C C . CYS A 1 106 ? -9.431 20.710 4.823 1.00 61.81 106 CYS A C 1
ATOM 829 O O . CYS A 1 106 ? -9.245 20.855 3.616 1.00 61.81 106 CYS A O 1
ATOM 831 N N . SER A 1 107 ? -9.535 21.745 5.659 1.00 55.44 107 SER A N 1
ATOM 832 C CA . SER A 1 107 ? -9.367 23.152 5.257 1.00 55.44 107 SER A CA 1
ATOM 833 C C . SER A 1 107 ? -7.922 23.644 5.423 1.00 55.44 107 SER A C 1
ATOM 835 O O . SER A 1 107 ? -7.602 24.765 5.036 1.00 55.44 107 SER A O 1
ATOM 837 N N . THR A 1 108 ? -7.043 22.817 5.997 1.00 56.12 108 THR A N 1
ATOM 838 C CA . THR A 1 108 ? -5.635 23.125 6.266 1.00 56.12 108 THR A CA 1
ATOM 839 C C . THR A 1 108 ? -4.701 22.235 5.431 1.00 56.12 108 THR A C 1
ATOM 841 O O . THR A 1 108 ? -5.058 21.109 5.089 1.00 56.12 108 THR A O 1
ATOM 844 N N . PRO A 1 109 ? -3.476 22.694 5.099 1.00 56.19 109 PRO A N 1
ATOM 845 C CA . PRO A 1 109 ? -2.541 21.942 4.248 1.00 56.19 109 PRO A CA 1
ATOM 846 C C . PRO A 1 109 ? -1.946 20.677 4.896 1.00 56.19 109 PRO A C 1
ATOM 848 O O . PRO A 1 109 ? -1.136 19.993 4.271 1.00 56.19 109 PRO A O 1
ATOM 851 N N . GLY A 1 110 ? -2.295 20.376 6.148 1.00 57.19 110 GLY A N 1
ATOM 852 C CA . GLY A 1 110 ? -1.785 19.238 6.901 1.00 57.19 110 GLY A CA 1
ATOM 853 C C . GLY A 1 110 ? -2.931 18.483 7.556 1.00 57.19 110 GLY A C 1
ATOM 854 O O . GLY A 1 110 ? -3.671 19.058 8.342 1.00 57.19 110 GLY A O 1
ATOM 855 N N . LEU A 1 111 ? -3.054 17.199 7.225 1.00 62.22 111 LEU A N 1
ATOM 856 C CA . LEU A 1 111 ? -3.934 16.271 7.933 1.00 62.22 111 LEU A CA 1
ATOM 857 C C . LEU A 1 111 ? -3.473 16.166 9.391 1.00 62.22 111 LEU A C 1
ATOM 859 O O . LEU A 1 111 ? -2.299 15.855 9.616 1.00 62.22 111 LEU A O 1
ATOM 863 N N . ASP A 1 112 ? -4.386 16.377 10.343 1.00 68.50 112 ASP A N 1
ATOM 864 C CA . ASP A 1 112 ? -4.114 16.195 11.777 1.00 68.50 112 ASP A CA 1
ATOM 865 C C . ASP A 1 112 ? -3.706 14.744 12.085 1.00 68.50 112 ASP A C 1
ATOM 867 O O . ASP A 1 112 ? -2.868 14.499 12.954 1.00 68.50 112 ASP A O 1
ATOM 871 N N . ILE A 1 113 ? -4.215 13.773 11.312 1.00 83.56 113 ILE A N 1
ATOM 872 C CA . ILE A 1 113 ? -3.905 12.348 11.466 1.00 83.56 113 ILE A CA 1
ATOM 873 C C . ILE A 1 113 ? -3.368 11.760 10.152 1.00 83.56 113 ILE A C 1
ATOM 875 O O . ILE A 1 113 ? -3.964 11.886 9.081 1.00 83.56 113 ILE A O 1
ATOM 879 N N . LYS A 1 114 ? -2.224 11.066 10.219 1.00 90.81 114 LYS A N 1
ATOM 880 C CA . LYS A 1 114 ? -1.637 10.325 9.084 1.00 90.81 114 LYS A CA 1
ATOM 881 C C . LYS A 1 114 ? -2.327 8.968 8.878 1.00 90.81 114 LYS A C 1
ATOM 883 O O . LYS A 1 114 ? -2.833 8.369 9.824 1.00 90.81 114 LYS A O 1
ATOM 888 N N . LEU A 1 115 ? -2.257 8.439 7.653 1.00 92.31 115 LEU A N 1
ATOM 889 C CA . LEU A 1 115 ? -2.942 7.204 7.242 1.00 92.31 115 LEU A CA 1
ATOM 890 C C . LEU A 1 115 ? -2.658 5.996 8.149 1.00 92.31 115 LEU A C 1
ATOM 892 O O . LEU A 1 115 ? -3.582 5.308 8.567 1.00 92.31 115 LEU A O 1
ATOM 896 N N . TYR A 1 116 ? -1.386 5.698 8.430 1.00 96.06 116 TYR A N 1
ATOM 897 C CA . TYR A 1 116 ? -1.035 4.497 9.196 1.00 96.06 116 TYR A CA 1
ATOM 898 C C . TYR A 1 116 ? -1.510 4.568 10.655 1.00 96.06 116 TYR A C 1
ATOM 900 O O . TYR A 1 116 ? -2.179 3.627 11.082 1.00 96.06 116 TYR A O 1
ATOM 908 N N . PRO A 1 117 ? -1.263 5.665 11.401 1.00 95.44 117 PRO A N 1
ATOM 909 C CA . PRO A 1 117 ? -1.873 5.870 12.714 1.00 95.44 117 PRO A CA 1
ATOM 910 C C . PRO A 1 117 ? -3.400 5.723 12.716 1.00 95.44 117 PRO A C 1
ATOM 912 O O . PRO A 1 117 ? -3.938 5.035 13.580 1.00 95.44 117 PRO A O 1
ATOM 915 N N . PHE A 1 118 ? -4.091 6.292 11.721 1.00 94.88 118 PHE A N 1
ATOM 916 C CA . PHE A 1 118 ? -5.544 6.153 11.588 1.00 94.88 118 PHE A CA 1
ATOM 917 C C . PHE A 1 118 ? -5.981 4.686 11.456 1.00 94.88 118 PHE A C 1
ATOM 919 O O . PHE A 1 118 ? -6.944 4.260 12.097 1.00 94.88 118 PHE A O 1
ATOM 926 N N . ILE A 1 119 ? -5.273 3.900 10.636 1.00 96.06 119 ILE A N 1
ATOM 927 C CA . ILE A 1 119 ? -5.563 2.474 10.443 1.00 96.06 119 ILE A CA 1
ATOM 928 C C . ILE A 1 119 ? -5.357 1.695 11.745 1.00 96.06 119 ILE A C 1
ATOM 930 O O . ILE A 1 119 ? -6.240 0.920 12.110 1.00 96.06 119 ILE A O 1
ATOM 934 N N . TYR A 1 120 ? -4.234 1.903 12.445 1.00 96.56 120 TYR A N 1
ATOM 935 C CA . TYR A 1 120 ? -3.967 1.234 13.723 1.00 96.56 120 TYR A CA 1
ATOM 936 C C . TYR A 1 120 ? -5.092 1.496 14.725 1.00 96.56 120 TYR A C 1
ATOM 938 O O . TYR A 1 120 ? -5.740 0.549 15.167 1.00 96.56 120 TYR A O 1
ATOM 946 N N . HIS A 1 121 ? -5.392 2.774 14.977 1.00 95.19 121 HIS A N 1
ATOM 947 C CA . HIS A 1 121 ? -6.436 3.184 15.914 1.00 95.19 121 HIS A CA 1
ATOM 948 C C . HIS A 1 121 ? -7.795 2.572 15.554 1.00 95.19 121 HIS A C 1
ATOM 950 O O . HIS A 1 121 ? -8.453 1.950 16.382 1.00 95.19 121 HIS A O 1
ATOM 956 N N . THR A 1 122 ? -8.201 2.685 14.288 1.00 94.62 122 THR A N 1
ATOM 957 C CA . THR A 1 122 ? -9.511 2.201 13.836 1.00 94.62 122 THR A CA 1
ATOM 958 C C . THR A 1 122 ? -9.658 0.688 13.998 1.00 94.62 122 THR A C 1
ATOM 960 O O . THR A 1 122 ? -10.712 0.210 14.415 1.00 94.62 122 THR A O 1
ATOM 963 N N . VAL A 1 123 ? -8.618 -0.081 13.665 1.00 94.69 123 VAL A N 1
ATOM 964 C CA . VAL A 1 123 ? -8.649 -1.548 13.767 1.00 94.69 123 VAL A CA 1
ATOM 965 C C . VAL A 1 123 ? -8.589 -2.007 15.226 1.00 94.69 123 VAL A C 1
ATOM 967 O O . VAL A 1 123 ? -9.210 -3.012 15.568 1.00 94.69 123 VAL A O 1
ATOM 970 N N . GLU A 1 124 ? -7.879 -1.289 16.094 1.00 94.12 124 GLU A N 1
ATOM 971 C CA . GLU A 1 124 ? -7.826 -1.578 17.532 1.00 94.12 124 GLU A CA 1
ATOM 972 C C . GLU A 1 124 ? -9.162 -1.286 18.224 1.00 94.12 124 GLU A C 1
ATOM 974 O O . GLU A 1 124 ? -9.705 -2.179 18.873 1.00 94.12 124 GLU A O 1
ATOM 979 N N . SER A 1 125 ? -9.780 -0.127 17.982 1.00 91.69 125 SER A N 1
ATOM 980 C CA . SER A 1 125 ? -11.097 0.197 18.554 1.00 91.69 125 SER A CA 1
ATOM 981 C C . SER A 1 125 ? -12.212 -0.754 18.086 1.00 91.69 125 SER A C 1
ATOM 983 O O . SER A 1 125 ? -13.149 -1.057 18.829 1.00 91.69 125 SER A O 1
ATOM 985 N N . CYS A 1 126 ? -12.132 -1.274 16.855 1.00 82.25 126 CYS A N 1
ATOM 986 C CA . CYS A 1 126 ? -13.072 -2.293 16.375 1.00 82.25 126 CYS A CA 1
ATOM 987 C C . CYS A 1 126 ? -12.851 -3.673 17.019 1.00 82.25 126 CYS A C 1
ATOM 989 O O . CYS A 1 126 ? -13.801 -4.446 17.121 1.00 82.25 126 CYS A O 1
ATOM 991 N N . ALA A 1 127 ? -11.631 -3.996 17.458 1.00 78.62 127 ALA A N 1
ATOM 992 C CA . ALA A 1 127 ? -11.355 -5.256 18.147 1.00 78.62 127 ALA A CA 1
ATOM 993 C C . ALA A 1 127 ? -11.919 -5.257 19.579 1.00 78.62 127 ALA A C 1
ATOM 995 O O . ALA A 1 127 ? -12.477 -6.258 20.015 1.00 78.62 127 ALA A O 1
ATOM 996 N N . GLU A 1 128 ? -11.845 -4.125 20.280 1.00 73.62 128 GLU A N 1
ATOM 997 C CA . GLU A 1 128 ? -12.354 -3.976 21.653 1.00 73.62 128 GLU A CA 1
ATOM 998 C C . GLU A 1 128 ? -13.886 -4.063 21.738 1.00 73.62 128 GLU A C 1
ATOM 1000 O O . GLU A 1 128 ? -14.445 -4.563 22.712 1.00 73.62 128 GLU A O 1
ATOM 1005 N N . THR A 1 129 ? -14.585 -3.613 20.695 1.00 63.19 129 THR A N 1
ATOM 1006 C CA . THR A 1 129 ? -16.057 -3.652 20.631 1.00 63.19 129 THR A CA 1
ATOM 1007 C C . THR A 1 129 ? -16.622 -5.038 20.309 1.00 63.19 129 THR A C 1
ATOM 1009 O O . THR A 1 129 ? -17.794 -5.290 20.582 1.00 63.19 129 THR A O 1
ATOM 1012 N N . ALA A 1 130 ? -15.805 -5.952 19.778 1.00 60.12 130 ALA A N 1
ATOM 1013 C CA . ALA A 1 130 ? -16.203 -7.328 19.478 1.00 60.12 130 ALA A CA 1
ATOM 1014 C C . ALA A 1 130 ? -16.095 -8.284 20.684 1.00 60.12 130 ALA A C 1
ATOM 1016 O O . ALA A 1 130 ? -16.634 -9.387 20.622 1.00 60.12 130 ALA A O 1
ATOM 1017 N N . ASP A 1 131 ? -15.432 -7.868 21.770 1.00 57.22 131 ASP A N 1
ATOM 1018 C CA . ASP A 1 131 ? -15.082 -8.733 22.907 1.00 57.22 131 ASP A CA 1
ATOM 1019 C C . ASP A 1 131 ? -15.969 -8.520 24.154 1.00 57.22 131 ASP A C 1
ATOM 1021 O O . ASP A 1 131 ? -15.641 -8.993 25.237 1.00 57.22 131 ASP A O 1
ATOM 1025 N N . GLN A 1 132 ? -17.113 -7.826 24.037 1.00 50.81 132 GLN A N 1
ATOM 1026 C CA . GLN A 1 132 ? -18.102 -7.740 25.126 1.00 50.81 132 GLN A CA 1
ATOM 1027 C C . GLN A 1 132 ? -19.160 -8.855 25.017 1.00 50.81 132 GLN A C 1
ATOM 1029 O O . GLN A 1 132 ? -20.040 -8.783 24.151 1.00 50.81 132 GLN A O 1
ATOM 1034 N N . PRO A 1 133 ? -19.152 -9.878 25.899 1.00 47.34 133 PRO A N 1
ATOM 1035 C CA . PRO A 1 133 ? -20.198 -10.888 25.942 1.00 47.34 133 PRO A CA 1
ATOM 1036 C C . PRO A 1 133 ? -21.447 -10.280 26.583 1.00 47.34 133 PRO A C 1
ATOM 1038 O O . PRO A 1 133 ? -21.405 -9.781 27.707 1.00 47.34 133 PRO A O 1
ATOM 1041 N N . GLY A 1 134 ? -22.576 -10.349 25.877 1.00 50.66 134 GLY A N 1
ATOM 1042 C CA . GLY A 1 134 ? -23.872 -9.907 26.382 1.00 50.66 134 GLY A CA 1
ATOM 1043 C C . GLY A 1 134 ? -24.201 -10.536 27.738 1.00 50.66 134 GLY A C 1
ATOM 1044 O O . GLY A 1 134 ? -24.392 -11.747 27.858 1.00 50.66 134 GLY A O 1
ATOM 1045 N N . GLN A 1 135 ? -24.290 -9.693 28.762 1.00 46.72 135 GLN A N 1
ATOM 1046 C CA . GLN A 1 135 ? -24.717 -10.068 30.101 1.00 46.72 135 GLN A CA 1
ATOM 1047 C C . GLN A 1 135 ? -26.210 -10.428 30.053 1.00 46.72 135 GLN A C 1
ATOM 1049 O O . GLN A 1 135 ? -27.075 -9.555 30.000 1.00 46.72 135 GLN A O 1
ATOM 1054 N N . ARG A 1 136 ? -26.526 -11.730 30.018 1.00 47.34 136 ARG A N 1
ATOM 1055 C CA . ARG A 1 136 ? -27.894 -12.236 30.207 1.00 47.34 136 ARG A CA 1
ATOM 1056 C C . ARG A 1 136 ? -28.315 -11.975 31.653 1.00 47.34 136 ARG A C 1
ATOM 1058 O O . ARG A 1 136 ? -27.928 -12.712 32.555 1.00 47.34 136 ARG A O 1
ATOM 1065 N N . THR A 1 137 ? -29.134 -10.954 31.865 1.00 54.34 137 THR A N 1
ATOM 1066 C CA . THR A 1 137 ? -29.996 -10.852 33.043 1.00 54.34 137 THR A CA 1
ATOM 1067 C C . THR A 1 137 ? -31.180 -11.800 32.850 1.00 54.34 137 THR A C 1
ATOM 1069 O O . THR A 1 137 ? -32.056 -11.568 32.022 1.00 54.34 137 THR A O 1
ATOM 1072 N N . GLY A 1 138 ? -31.170 -12.912 33.582 1.00 55.56 138 GLY A N 1
ATOM 1073 C CA . GLY A 1 138 ? -32.331 -13.778 33.766 1.00 55.56 138 GLY A CA 1
ATOM 1074 C C . GLY A 1 138 ? -32.792 -13.659 35.211 1.00 55.56 138 GLY A C 1
ATOM 1075 O O . GLY A 1 138 ? -32.095 -14.135 36.105 1.00 55.56 138 GLY A O 1
ATOM 1076 N N . THR A 1 139 ? -33.903 -12.952 35.406 1.00 55.72 139 THR A N 1
ATOM 1077 C CA . THR A 1 139 ? -34.776 -13.011 36.591 1.00 55.72 139 THR A CA 1
ATOM 1078 C C . THR A 1 139 ? -35.361 -14.398 36.788 1.00 55.72 139 THR A C 1
ATOM 1080 O O . THR A 1 139 ? -35.699 -15.013 35.749 1.00 55.72 139 THR A O 1
#

Radius of gyration: 17.59 Å; chains: 1; bounding box: 52×44×54 Å